Protein AF-A0A537SEH0-F1 (afdb_monomer_lite)

Sequence (59 aa):
MSVPAKVFEDRETPGQWRVEWFDDDGRCELEIFTGHDARQQALRYAMRTYGQAHLEPQR

Structure (mmCIF, N/CA/C/O backbone):
data_AF-A0A537SEH0-F1
#
_entry.id   AF-A0A537SEH0-F1
#
loop_
_atom_site.group_PDB
_atom_site.id
_atom_site.type_symbol
_atom_site.label_atom_id
_atom_site.label_alt_id
_atom_site.label_comp_id
_atom_site.label_asym_id
_atom_site.label_entity_id
_atom_site.label_seq_id
_atom_site.pdbx_PDB_ins_code
_atom_site.Cartn_x
_atom_site.Cartn_y
_atom_site.Cartn_z
_atom_site.occupancy
_atom_site.B_iso_or_equiv
_atom_site.auth_seq_id
_atom_site.auth_comp_id
_atom_site.auth_asym_id
_atom_site.auth_atom_id
_atom_site.pdbx_PDB_model_num
ATOM 1 N N . MET A 1 1 ? 15.308 -2.255 -13.380 1.00 56.72 1 MET A N 1
ATOM 2 C CA . MET A 1 1 ? 15.264 -2.127 -11.906 1.00 56.72 1 MET A CA 1
ATOM 3 C C . MET A 1 1 ? 13.808 -1.876 -11.585 1.00 56.72 1 MET A C 1
ATOM 5 O O . MET A 1 1 ? 13.290 -0.914 -12.128 1.00 56.72 1 MET A O 1
ATOM 9 N N . SER A 1 2 ? 13.145 -2.744 -10.820 1.00 68.50 2 SER A N 1
ATOM 10 C CA . SER A 1 2 ? 11.739 -2.530 -10.463 1.00 68.50 2 SER A CA 1
ATOM 11 C C . SER A 1 2 ? 11.623 -1.321 -9.540 1.00 68.50 2 SER A C 1
ATOM 13 O O . SER A 1 2 ? 12.452 -1.132 -8.646 1.00 68.50 2 SER A O 1
ATOM 15 N N . VAL A 1 3 ? 10.612 -0.485 -9.760 1.00 83.69 3 VAL A N 1
ATOM 16 C CA . VAL A 1 3 ? 10.299 0.596 -8.823 1.00 83.69 3 VAL A CA 1
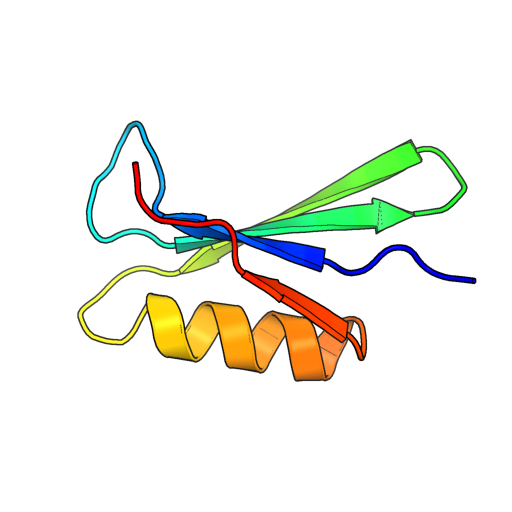ATOM 17 C C . VAL A 1 3 ? 9.794 -0.003 -7.501 1.00 83.69 3 VAL A C 1
ATOM 19 O O . VAL A 1 3 ? 9.128 -1.043 -7.518 1.00 83.69 3 VAL A O 1
ATOM 22 N N . PRO A 1 4 ? 10.116 0.597 -6.342 1.00 92.06 4 PRO A N 1
ATOM 23 C CA . PRO A 1 4 ? 9.586 0.133 -5.065 1.00 92.06 4 PRO A CA 1
ATOM 24 C C . PRO A 1 4 ? 8.078 0.397 -4.987 1.00 92.06 4 PRO A C 1
ATOM 26 O O . PRO A 1 4 ? 7.601 1.434 -5.449 1.00 92.06 4 PRO A O 1
ATOM 29 N N . ALA A 1 5 ? 7.332 -0.511 -4.355 1.00 96.12 5 ALA A N 1
ATOM 30 C CA . ALA A 1 5 ? 5.909 -0.299 -4.105 1.00 96.12 5 ALA A CA 1
ATOM 31 C C . ALA A 1 5 ? 5.714 0.840 -3.100 1.00 96.12 5 ALA A C 1
ATOM 33 O O . ALA A 1 5 ? 6.376 0.874 -2.060 1.00 96.12 5 ALA A O 1
ATOM 34 N N . LYS A 1 6 ? 4.811 1.770 -3.389 1.00 96.62 6 LYS A N 1
ATOM 35 C CA . LYS A 1 6 ? 4.435 2.837 -2.465 1.00 96.62 6 LYS A CA 1
ATOM 36 C C . LYS A 1 6 ? 3.493 2.274 -1.419 1.00 96.62 6 LYS A C 1
ATOM 38 O O . LYS A 1 6 ? 2.546 1.574 -1.755 1.00 96.62 6 LYS A O 1
ATOM 43 N N . VAL A 1 7 ? 3.740 2.601 -0.160 1.00 97.62 7 VAL A N 1
ATOM 44 C CA . VAL A 1 7 ? 2.895 2.210 0.967 1.00 97.62 7 VAL A CA 1
ATOM 45 C C . VAL A 1 7 ? 2.494 3.471 1.709 1.00 97.62 7 VAL A C 1
ATOM 47 O O . VAL A 1 7 ? 3.364 4.201 2.180 1.00 97.62 7 VAL A O 1
ATOM 50 N N . PHE A 1 8 ? 1.198 3.740 1.813 1.00 97.00 8 PHE A N 1
ATOM 51 C CA . PHE A 1 8 ? 0.698 4.981 2.401 1.00 97.00 8 PHE A CA 1
ATOM 52 C C . PHE A 1 8 ? -0.674 4.785 3.044 1.00 97.00 8 PHE A C 1
ATOM 54 O O . PHE A 1 8 ? -1.402 3.846 2.726 1.00 97.00 8 PHE A O 1
ATOM 61 N N . GLU A 1 9 ? -1.012 5.661 3.984 1.00 97.06 9 GLU A N 1
ATOM 62 C CA . GLU A 1 9 ? -2.346 5.692 4.578 1.00 97.06 9 GLU A CA 1
ATOM 63 C C . GLU A 1 9 ? -3.349 6.287 3.586 1.00 97.06 9 GLU A C 1
ATOM 65 O O . GLU A 1 9 ? -3.059 7.281 2.912 1.00 97.06 9 GLU A O 1
ATOM 70 N N . ASP A 1 10 ? -4.523 5.670 3.486 1.00 95.50 10 ASP A N 1
ATOM 71 C CA . ASP A 1 10 ? -5.571 6.150 2.603 1.00 95.50 10 ASP A CA 1
ATOM 72 C C . ASP A 1 10 ? -6.064 7.534 3.038 1.00 95.50 10 ASP A C 1
ATOM 74 O O . ASP A 1 10 ? -6.372 7.777 4.205 1.00 95.50 10 ASP A O 1
ATOM 78 N N . ARG A 1 11 ? -6.155 8.453 2.075 1.00 90.94 11 ARG A N 1
ATOM 79 C CA . ARG A 1 11 ? -6.532 9.846 2.352 1.00 90.94 11 ARG A CA 1
ATOM 80 C C . ARG A 1 11 ? -8.034 10.023 2.532 1.00 90.94 11 ARG A C 1
ATOM 82 O O . ARG A 1 11 ? -8.452 10.967 3.195 1.00 90.94 11 ARG A O 1
ATOM 89 N N . GLU A 1 12 ? -8.832 9.159 1.912 1.00 94.06 12 GLU A N 1
ATOM 90 C CA . GLU A 1 12 ? -10.295 9.219 1.980 1.00 94.06 12 GLU A CA 1
ATOM 91 C C . GLU A 1 12 ? -10.821 8.474 3.213 1.00 94.06 12 GLU A C 1
ATOM 93 O O . GLU A 1 12 ? -11.814 8.881 3.814 1.00 94.06 12 GLU A O 1
ATOM 98 N N . THR A 1 13 ? -10.112 7.423 3.625 1.00 94.06 13 THR A N 1
ATOM 99 C CA . THR A 1 13 ? -10.479 6.537 4.727 1.00 94.06 13 THR A CA 1
ATOM 100 C C . THR A 1 13 ? -9.297 6.341 5.684 1.00 94.06 13 THR A C 1
ATOM 102 O O . THR A 1 13 ? -8.611 5.315 5.623 1.00 94.06 13 THR A O 1
ATOM 105 N N . PRO A 1 14 ? -9.060 7.295 6.608 1.00 92.00 14 PRO A N 1
ATOM 106 C CA . PRO A 1 14 ? -8.004 7.176 7.611 1.00 92.00 14 PRO A CA 1
ATOM 107 C C . PRO A 1 14 ? -8.060 5.839 8.362 1.00 92.00 14 PRO A C 1
ATOM 109 O O . PRO A 1 14 ? -9.137 5.322 8.670 1.00 92.00 14 PRO A O 1
ATOM 112 N N . GLY A 1 15 ? -6.895 5.265 8.653 1.00 93.00 15 GLY A N 1
ATOM 113 C CA . GLY A 1 15 ? -6.749 3.924 9.217 1.00 93.00 15 GLY A CA 1
ATOM 114 C C . GLY A 1 15 ? -6.690 2.791 8.185 1.00 93.00 15 GLY A C 1
ATOM 115 O O . GLY A 1 15 ? -6.242 1.695 8.533 1.00 93.00 15 GLY A O 1
ATOM 116 N N . GLN A 1 16 ? -7.072 3.023 6.923 1.00 97.38 16 GLN A N 1
ATOM 117 C CA . GLN A 1 16 ? -6.767 2.089 5.835 1.00 97.38 16 GLN A CA 1
ATOM 118 C C . GLN A 1 16 ? -5.380 2.357 5.261 1.00 97.38 16 GLN A C 1
ATOM 120 O O . GLN A 1 16 ? -4.899 3.486 5.251 1.00 97.38 16 GLN A O 1
ATOM 125 N N . TRP A 1 17 ? -4.732 1.311 4.764 1.00 97.81 17 TRP A N 1
ATOM 126 C CA . TRP A 1 17 ? -3.394 1.396 4.190 1.00 97.81 17 TRP A CA 1
ATOM 127 C C . TRP A 1 17 ? -3.376 0.823 2.789 1.00 97.81 17 TRP A C 1
ATOM 129 O O . TRP A 1 17 ? -3.816 -0.301 2.571 1.00 97.81 17 TRP A O 1
ATOM 139 N N . ARG A 1 18 ? -2.847 1.596 1.848 1.00 97.94 18 ARG A N 1
ATOM 140 C CA . ARG A 1 18 ? -2.761 1.243 0.437 1.00 97.94 18 ARG A CA 1
ATOM 141 C C . ARG A 1 18 ? -1.338 0.859 0.065 1.00 97.94 18 ARG A C 1
ATOM 143 O O . ARG A 1 18 ? -0.375 1.462 0.548 1.00 97.94 18 ARG A O 1
ATOM 150 N N . VAL A 1 19 ? -1.224 -0.140 -0.803 1.00 97.81 19 VAL A N 1
ATOM 151 C CA . VAL A 1 19 ? 0.006 -0.484 -1.517 1.00 97.81 19 VAL A CA 1
ATOM 152 C C . VAL A 1 19 ? -0.237 -0.258 -2.997 1.00 97.81 19 VAL A C 1
ATOM 154 O O . VAL A 1 19 ? -1.099 -0.914 -3.570 1.00 97.81 19 VAL A O 1
ATOM 157 N N . GLU A 1 20 ? 0.523 0.651 -3.596 1.00 96.88 20 GLU A N 1
ATOM 158 C CA . GLU A 1 20 ? 0.522 0.893 -5.039 1.00 96.88 20 GLU A CA 1
ATOM 159 C C . GLU A 1 20 ? 1.851 0.450 -5.639 1.00 96.88 20 GLU A C 1
ATOM 161 O O . GLU A 1 20 ? 2.922 0.863 -5.184 1.00 96.88 20 GLU A O 1
ATOM 166 N N . TRP A 1 21 ? 1.797 -0.348 -6.697 1.00 95.44 21 TRP A N 1
ATOM 167 C CA . TRP A 1 21 ? 2.975 -0.726 -7.465 1.00 95.44 21 TRP A CA 1
ATOM 168 C C . TRP A 1 21 ? 2.707 -0.586 -8.960 1.00 95.44 21 TRP A C 1
ATOM 170 O O . TRP A 1 21 ? 1.597 -0.834 -9.423 1.00 95.44 21 TRP A O 1
ATOM 180 N N . PHE A 1 22 ? 3.726 -0.161 -9.704 1.00 91.50 22 PHE A N 1
ATOM 181 C CA . PHE A 1 22 ? 3.652 0.008 -11.150 1.00 91.50 22 PHE A CA 1
ATOM 182 C C . PHE A 1 22 ? 4.678 -0.902 -11.818 1.00 91.50 22 PHE A C 1
ATOM 184 O O . PHE A 1 22 ? 5.850 -0.873 -11.431 1.00 91.50 22 PHE A O 1
ATOM 191 N N . ASP A 1 23 ? 4.248 -1.677 -12.814 1.00 87.94 23 ASP A N 1
ATOM 192 C CA . ASP A 1 23 ? 5.174 -2.412 -13.677 1.00 87.94 23 ASP A CA 1
ATOM 193 C C . ASP A 1 23 ? 5.776 -1.512 -14.768 1.00 87.94 23 ASP A C 1
ATOM 195 O O . ASP A 1 23 ? 5.391 -0.353 -14.952 1.00 87.94 23 ASP A O 1
ATOM 199 N N . ASP A 1 24 ? 6.750 -2.060 -15.496 1.00 88.44 24 ASP A N 1
ATOM 200 C CA . ASP A 1 24 ? 7.442 -1.356 -16.581 1.00 88.44 24 ASP A CA 1
ATOM 201 C C . ASP A 1 24 ? 6.516 -1.059 -17.783 1.00 88.44 24 ASP A C 1
ATOM 203 O O . ASP A 1 24 ? 6.820 -0.178 -18.589 1.00 88.44 24 ASP A O 1
ATOM 207 N N . ASP A 1 25 ? 5.369 -1.742 -17.879 1.00 89.62 25 ASP A N 1
ATOM 208 C CA . ASP A 1 25 ? 4.336 -1.526 -18.900 1.00 89.62 25 ASP A CA 1
ATOM 209 C C . ASP A 1 25 ? 3.300 -0.464 -18.468 1.00 89.62 25 ASP A C 1
ATOM 211 O O . ASP A 1 25 ? 2.360 -0.154 -19.208 1.00 89.62 25 ASP A O 1
ATOM 215 N N . GLY A 1 26 ? 3.466 0.119 -17.275 1.00 84.69 26 GLY A N 1
ATOM 216 C CA . GLY A 1 26 ? 2.593 1.150 -16.721 1.00 84.69 26 GLY A CA 1
ATOM 217 C C . GLY A 1 26 ? 1.296 0.619 -16.106 1.00 84.69 26 GLY A C 1
ATOM 218 O O . GLY A 1 26 ? 0.395 1.414 -15.820 1.00 84.69 26 GLY A O 1
ATOM 219 N N . ARG A 1 27 ? 1.165 -0.695 -15.885 1.00 89.25 27 ARG A N 1
ATOM 220 C CA . ARG A 1 27 ? 0.034 -1.251 -15.131 1.00 89.25 27 ARG A CA 1
ATOM 221 C C . ARG A 1 27 ? 0.198 -0.922 -13.659 1.00 89.25 27 ARG A C 1
ATOM 223 O O . ARG A 1 27 ? 1.278 -1.072 -13.101 1.00 89.25 27 ARG A O 1
ATOM 230 N N . CYS A 1 28 ? -0.898 -0.496 -13.044 1.00 90.88 28 CYS A N 1
ATOM 231 C CA . CYS A 1 28 ? -0.971 -0.226 -11.616 1.00 90.88 28 CYS A CA 1
ATOM 232 C C . CYS A 1 28 ? -1.645 -1.398 -10.901 1.00 90.88 28 CYS A C 1
ATOM 234 O O . CYS A 1 28 ? -2.772 -1.765 -11.241 1.00 90.88 28 CYS A O 1
ATOM 236 N N . GLU A 1 29 ? -0.972 -1.942 -9.895 1.00 93.69 29 GLU A N 1
ATOM 237 C CA . GLU A 1 29 ? -1.552 -2.841 -8.905 1.00 93.69 29 GLU A CA 1
ATOM 238 C C . GLU A 1 29 ? -1.817 -2.061 -7.613 1.00 93.69 29 GLU A C 1
ATOM 240 O O . GLU A 1 29 ? -0.927 -1.383 -7.095 1.00 93.69 29 GLU A O 1
ATOM 245 N N . LEU A 1 30 ? -3.043 -2.169 -7.094 1.00 95.50 30 LEU A N 1
ATOM 246 C CA . LEU A 1 30 ? -3.476 -1.543 -5.847 1.00 95.50 30 LEU A CA 1
ATOM 247 C C . LEU A 1 30 ? -4.033 -2.607 -4.900 1.00 95.50 30 LEU A C 1
ATOM 249 O O . LEU A 1 30 ? -4.961 -3.328 -5.262 1.00 95.50 30 LEU A O 1
ATOM 253 N N . GLU A 1 31 ? -3.519 -2.641 -3.674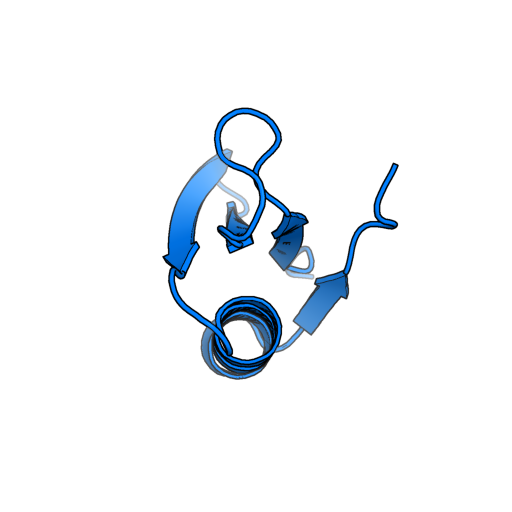 1.00 97.88 31 GLU A N 1
ATOM 254 C CA . GLU A 1 31 ? -4.028 -3.484 -2.587 1.00 97.88 31 GLU A CA 1
ATOM 255 C C . GLU A 1 31 ? -4.351 -2.629 -1.355 1.00 97.88 31 GLU A C 1
ATOM 257 O O . GLU A 1 31 ? -3.604 -1.699 -1.029 1.00 97.88 31 GLU A O 1
ATOM 262 N N . ILE A 1 32 ? -5.460 -2.927 -0.666 1.00 98.00 32 ILE A N 1
ATOM 263 C CA . ILE A 1 32 ? -5.960 -2.123 0.460 1.00 98.00 32 ILE A CA 1
ATOM 264 C C . ILE A 1 32 ? -6.091 -2.985 1.713 1.00 98.00 32 ILE A C 1
ATOM 266 O O . ILE A 1 32 ? -6.822 -3.970 1.758 1.00 98.00 32 ILE A O 1
ATOM 270 N N . PHE A 1 33 ? -5.433 -2.548 2.779 1.00 98.12 33 PHE A N 1
ATOM 271 C CA . PHE A 1 33 ? -5.437 -3.1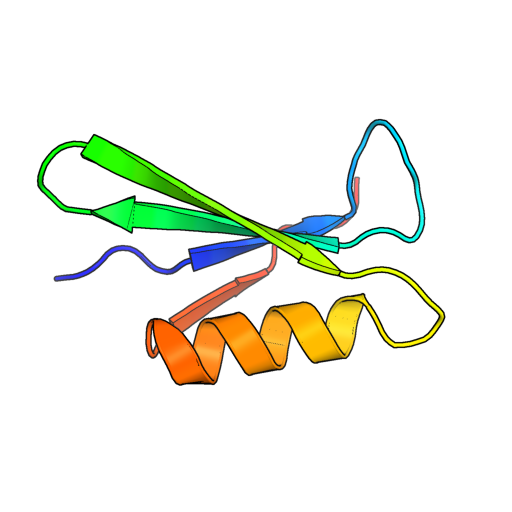89 4.084 1.00 98.12 33 PHE A CA 1
ATOM 272 C C . PHE A 1 33 ? -6.273 -2.374 5.065 1.00 98.12 33 PHE A C 1
ATOM 274 O O . PHE A 1 33 ? -6.175 -1.148 5.125 1.00 98.12 33 PHE A O 1
ATOM 281 N N . THR A 1 34 ? -7.080 -3.063 5.868 1.00 97.50 34 THR A N 1
ATOM 282 C CA . THR A 1 34 ? -7.955 -2.447 6.872 1.00 97.50 34 THR A CA 1
ATOM 283 C C . THR A 1 34 ? -7.754 -3.089 8.246 1.00 97.50 34 THR A C 1
ATOM 285 O O . THR A 1 34 ? -7.234 -4.201 8.362 1.00 97.50 34 THR A O 1
ATOM 288 N N . GLY A 1 35 ? -8.142 -2.373 9.303 1.00 96.06 35 GLY A N 1
ATOM 289 C CA . GLY A 1 35 ? -8.026 -2.830 10.689 1.00 96.06 35 GLY A CA 1
ATOM 290 C C . GLY A 1 35 ? -6.773 -2.331 11.414 1.00 96.06 35 GLY A C 1
ATOM 291 O O . GLY A 1 35 ? -5.941 -1.621 10.856 1.00 96.06 35 GLY A O 1
ATOM 292 N N . HIS A 1 36 ? -6.651 -2.708 12.689 1.00 95.56 36 HIS A N 1
ATOM 293 C CA . HIS A 1 36 ? -5.643 -2.172 13.615 1.00 95.56 36 HIS A CA 1
ATOM 294 C C . HIS A 1 36 ? -4.193 -2.324 13.117 1.00 95.56 36 HIS A C 1
ATOM 296 O O . HIS A 1 36 ? -3.370 -1.436 13.320 1.00 95.56 36 HIS A O 1
ATOM 302 N N . ASP A 1 37 ? -3.894 -3.413 12.402 1.00 96.94 37 ASP A N 1
ATOM 303 C CA . ASP A 1 37 ? -2.542 -3.717 11.920 1.00 96.94 37 ASP A CA 1
ATOM 304 C C . ASP A 1 37 ? -2.351 -3.417 10.422 1.00 96.94 37 ASP A C 1
ATOM 306 O O . ASP A 1 37 ? -1.363 -3.860 9.827 1.00 96.94 37 ASP A O 1
ATOM 310 N N . ALA A 1 38 ? -3.271 -2.672 9.792 1.00 97.69 38 ALA A N 1
ATOM 311 C CA . ALA A 1 38 ? -3.285 -2.414 8.348 1.00 97.69 38 ALA A CA 1
ATOM 312 C C . ALA A 1 38 ? -1.934 -1.910 7.817 1.00 97.69 38 ALA A C 1
ATOM 314 O O . ALA A 1 38 ? -1.424 -2.427 6.824 1.00 97.69 38 ALA A O 1
ATOM 315 N N . ARG A 1 39 ? -1.290 -0.986 8.540 1.00 97.25 39 ARG A N 1
ATOM 316 C CA . ARG A 1 39 ? 0.048 -0.473 8.208 1.00 97.25 39 ARG A CA 1
ATOM 317 C C . ARG A 1 39 ? 1.097 -1.573 8.097 1.00 97.25 39 ARG A C 1
ATOM 319 O O . ARG A 1 39 ? 1.876 -1.619 7.146 1.00 97.25 39 ARG A O 1
ATOM 326 N N . GLN A 1 40 ? 1.163 -2.435 9.109 1.00 97.62 40 GLN A N 1
ATOM 327 C CA . GLN A 1 40 ? 2.154 -3.506 9.173 1.00 97.62 40 GLN A CA 1
ATOM 328 C C . GLN A 1 40 ? 1.870 -4.584 8.131 1.00 97.62 40 GLN A C 1
ATOM 330 O O . GLN A 1 40 ? 2.809 -5.126 7.546 1.00 97.62 40 GLN A O 1
ATOM 335 N N . GLN A 1 41 ? 0.592 -4.875 7.883 1.00 98.25 41 GLN A N 1
ATOM 336 C CA . GLN A 1 41 ? 0.172 -5.807 6.842 1.00 98.25 41 GLN A CA 1
ATOM 337 C C . GLN A 1 41 ? 0.554 -5.291 5.451 1.00 98.25 41 GLN A C 1
ATOM 339 O O . GLN A 1 41 ? 1.194 -6.030 4.705 1.00 98.25 41 GLN A O 1
ATOM 344 N N . ALA A 1 42 ? 0.288 -4.016 5.154 1.00 98.06 42 ALA A N 1
ATOM 345 C CA . ALA A 1 42 ? 0.652 -3.372 3.895 1.00 98.06 42 ALA A CA 1
ATOM 346 C C . ALA A 1 42 ? 2.170 -3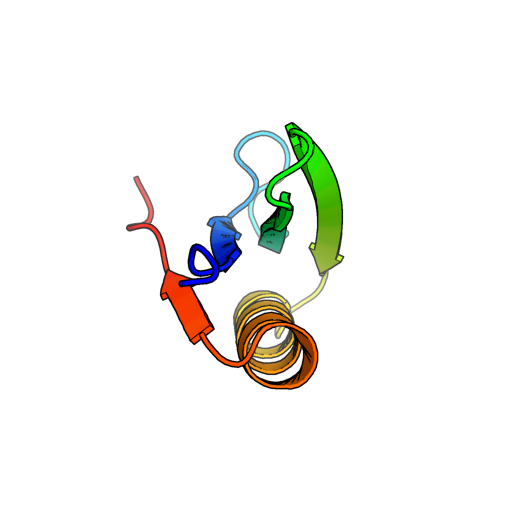.389 3.645 1.00 98.06 42 ALA A C 1
ATOM 348 O O . ALA A 1 42 ? 2.627 -3.811 2.585 1.00 98.06 42 ALA A O 1
ATOM 349 N N . LEU A 1 43 ? 2.974 -3.018 4.650 1.00 97.44 43 LEU A N 1
ATOM 350 C CA . LEU A 1 43 ? 4.438 -3.070 4.552 1.00 97.44 43 LEU A CA 1
ATOM 351 C C . LEU A 1 43 ? 4.954 -4.493 4.315 1.00 97.44 43 LEU A C 1
ATOM 353 O O . LEU A 1 43 ? 5.800 -4.715 3.448 1.00 97.44 43 LEU A O 1
ATOM 357 N N . ARG A 1 44 ? 4.439 -5.471 5.071 1.00 97.88 44 ARG A N 1
ATOM 358 C CA . ARG A 1 44 ? 4.838 -6.876 4.927 1.00 97.88 44 ARG A CA 1
ATOM 359 C C . ARG A 1 44 ? 4.457 -7.422 3.556 1.00 97.88 44 ARG A C 1
ATOM 361 O O . ARG A 1 44 ? 5.253 -8.144 2.961 1.00 97.88 44 ARG A O 1
ATOM 368 N N . TYR A 1 45 ? 3.264 -7.084 3.073 1.00 97.69 45 TYR A N 1
ATOM 369 C CA . TYR A 1 45 ? 2.811 -7.440 1.735 1.00 97.69 45 TYR A CA 1
ATOM 370 C C . TYR A 1 45 ? 3.752 -6.863 0.677 1.00 97.69 45 TYR A C 1
ATOM 372 O O . TYR A 1 45 ? 4.323 -7.626 -0.094 1.00 97.69 45 TYR A O 1
ATOM 380 N N . ALA A 1 46 ? 4.015 -5.555 0.710 1.00 96.88 46 ALA A N 1
ATOM 381 C CA . ALA A 1 46 ? 4.872 -4.893 -0.267 1.00 96.88 46 ALA A CA 1
ATOM 382 C C . ALA A 1 46 ? 6.289 -5.497 -0.321 1.00 96.88 46 ALA A C 1
ATOM 384 O O . ALA A 1 46 ? 6.795 -5.808 -1.398 1.00 96.88 46 ALA A O 1
ATOM 385 N N . MET A 1 47 ? 6.906 -5.747 0.839 1.00 96.06 47 MET A N 1
ATOM 386 C CA . MET A 1 47 ? 8.223 -6.390 0.911 1.00 96.06 47 MET A CA 1
ATOM 387 C C . MET A 1 47 ? 8.211 -7.836 0.403 1.00 96.06 47 MET A C 1
ATOM 389 O O . MET A 1 47 ? 9.164 -8.261 -0.243 1.00 96.06 47 MET A O 1
ATOM 393 N N . ARG A 1 48 ? 7.155 -8.605 0.698 1.00 97.00 48 ARG A N 1
ATOM 394 C CA . ARG A 1 48 ? 7.039 -10.008 0.271 1.00 97.00 48 ARG A CA 1
ATOM 395 C C . ARG A 1 48 ? 6.766 -10.134 -1.228 1.00 97.00 48 ARG A C 1
ATOM 397 O O . ARG A 1 48 ? 7.291 -11.055 -1.843 1.00 97.00 48 ARG A O 1
ATOM 404 N N . THR A 1 49 ? 5.936 -9.254 -1.781 1.00 95.56 49 THR A N 1
ATOM 405 C CA . THR A 1 49 ? 5.458 -9.332 -3.168 1.00 95.56 49 THR A CA 1
ATOM 406 C C . THR A 1 49 ? 6.424 -8.655 -4.136 1.00 95.56 49 THR A C 1
ATOM 408 O O . THR A 1 49 ? 6.786 -9.249 -5.146 1.00 95.56 49 THR A O 1
ATOM 411 N N . TYR A 1 50 ? 6.900 -7.451 -3.806 1.00 92.81 50 TYR A N 1
ATOM 412 C CA . TYR A 1 50 ? 7.696 -6.617 -4.717 1.00 92.81 50 TYR A CA 1
ATOM 413 C C . TYR A 1 50 ? 9.168 -6.491 -4.296 1.00 92.81 50 TYR A C 1
ATOM 415 O O . TYR A 1 50 ? 9.958 -5.825 -4.962 1.00 92.81 50 TYR A O 1
ATOM 423 N N . GLY A 1 51 ? 9.559 -7.098 -3.169 1.00 92.88 51 GLY A N 1
ATOM 424 C CA . GLY A 1 51 ? 10.931 -7.096 -2.644 1.00 92.88 51 GLY A CA 1
ATOM 425 C C . GLY A 1 51 ? 11.373 -5.775 -2.006 1.00 92.88 51 GLY A C 1
ATOM 426 O O . GLY A 1 51 ? 12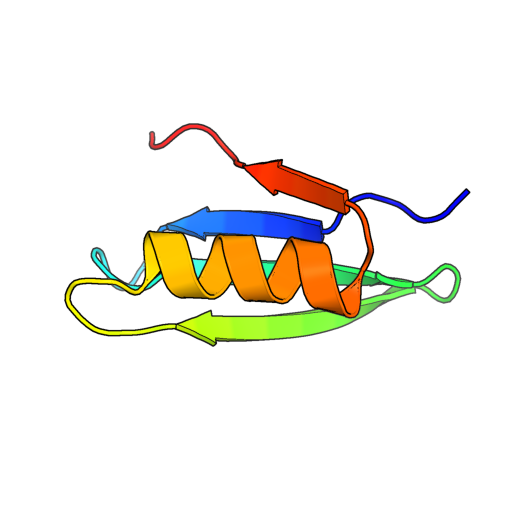.280 -5.765 -1.174 1.00 92.88 51 GLY A O 1
ATOM 427 N N . GLN A 1 52 ? 10.730 -4.659 -2.355 1.00 91.81 52 GLN A N 1
ATOM 428 C CA . GLN A 1 52 ? 11.032 -3.325 -1.847 1.00 91.81 52 GLN A CA 1
ATOM 429 C C . GLN A 1 52 ? 9.750 -2.523 -1.626 1.00 91.81 52 GLN A C 1
ATOM 431 O O . GLN A 1 52 ? 8.786 -2.630 -2.382 1.00 91.81 52 GLN A O 1
ATOM 436 N N . ALA A 1 53 ? 9.772 -1.677 -0.599 1.00 93.62 53 ALA A N 1
ATOM 437 C CA . ALA A 1 53 ? 8.672 -0.793 -0.255 1.00 93.62 53 ALA A CA 1
ATOM 438 C C . ALA A 1 53 ? 9.201 0.613 0.042 1.00 93.62 53 ALA A C 1
ATOM 440 O O . ALA A 1 53 ? 10.204 0.778 0.739 1.00 93.62 53 ALA A O 1
ATOM 441 N N . HIS A 1 54 ? 8.500 1.620 -0.462 1.00 95.88 54 HIS A N 1
ATOM 442 C CA . HIS A 1 54 ? 8.660 3.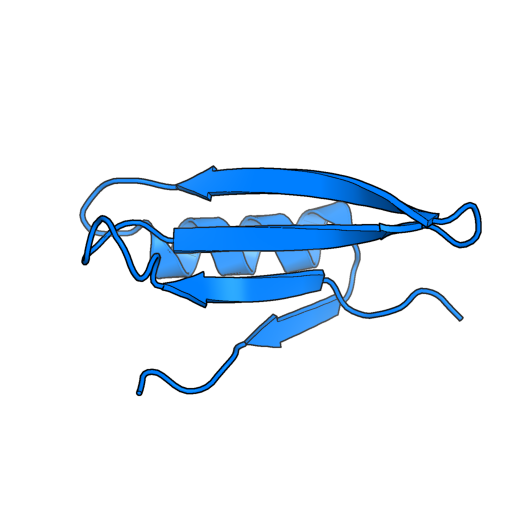013 -0.091 1.00 95.88 54 HIS A CA 1
ATOM 443 C C . HIS A 1 54 ? 7.468 3.421 0.771 1.00 95.88 54 HIS A C 1
ATOM 445 O O . HIS A 1 54 ? 6.355 3.579 0.277 1.00 95.88 54 HIS A O 1
ATOM 451 N N . LEU A 1 55 ? 7.704 3.566 2.072 1.00 95.56 55 LEU A N 1
ATOM 452 C CA . LEU A 1 55 ? 6.707 4.102 2.987 1.00 95.56 55 LEU A CA 1
ATOM 453 C C . LEU A 1 55 ? 6.632 5.620 2.807 1.00 95.56 55 LEU A C 1
ATOM 455 O O . LEU A 1 55 ? 7.609 6.314 3.099 1.00 95.56 55 LEU A O 1
ATOM 459 N N . GLU A 1 56 ? 5.484 6.131 2.372 1.00 93.31 56 GLU A N 1
ATOM 460 C CA . GLU A 1 56 ? 5.281 7.574 2.304 1.00 93.31 56 GLU A CA 1
ATOM 461 C C . GLU A 1 56 ? 5.092 8.165 3.714 1.00 93.31 56 GLU A C 1
ATOM 463 O O . GLU A 1 56 ? 4.514 7.520 4.600 1.00 93.31 56 GLU A O 1
ATOM 468 N N . PRO A 1 57 ? 5.576 9.396 3.952 1.00 85.06 57 PRO A N 1
ATOM 469 C CA . PRO A 1 57 ? 5.297 10.104 5.191 1.00 85.06 57 PRO A CA 1
ATOM 470 C C . PRO A 1 57 ? 3.794 10.378 5.320 1.00 85.06 57 PRO A C 1
ATOM 472 O O . PRO A 1 57 ? 3.145 10.819 4.371 1.00 85.06 57 PRO A O 1
ATOM 475 N N . GLN A 1 58 ? 3.254 10.151 6.517 1.00 73.38 58 GLN A N 1
ATOM 476 C CA . GLN A 1 58 ? 1.900 10.578 6.865 1.00 73.38 58 GLN A CA 1
ATOM 477 C C . GLN A 1 58 ? 1.870 12.112 6.864 1.00 73.38 58 GLN A C 1
ATOM 479 O O . GLN A 1 58 ? 2.730 12.735 7.491 1.00 73.38 58 GLN A O 1
ATOM 484 N N . ARG A 1 59 ? 0.957 12.709 6.092 1.00 62.03 59 ARG A N 1
ATOM 485 C CA . ARG A 1 59 ? 0.774 14.169 6.027 1.00 62.03 59 ARG A CA 1
ATOM 486 C C . ARG A 1 59 ? -0.234 14.631 7.062 1.00 62.03 59 ARG A C 1
ATOM 488 O O . ARG A 1 59 ? -1.202 13.877 7.290 1.00 62.03 59 ARG A O 1
#

Radius of gyration: 10.99 Å; chains: 1; bounding box: 26×24×32 Å

pLDDT: mean 92.6, std 8.36, range [56.72, 98.25]

Foldseek 3Di:
DFDQWEWEADPVDGQKIWTWGADPVGDIDIDIAHDDCRRVVNQVCRCVPVVHYDYDDDD

Secondary structure (DSSP, 8-state):
-PPPEEEEE-SSSTT-EEEEEE-TT-PEEEEEE-STTHHHHHHHHHHHHHS-EEEPPP-